Protein AF-A0A1E7Z2Z1-F1 (afdb_monomer)

pLDDT: mean 81.61, std 14.0, range [38.28, 96.25]

Secondary structure (DSSP, 8-state):
-PPPEEEEETTTSHHHHHHHHHHHHTT-EEEEE-S-HHHHHHHHTTS-GGGEE--S--PPPPSTT----EEEES-BSSGGGTT----GGGSBPHHHHHHHHHHHHHS-TT----EEEEPPPP-PPPP-

InterPro domains:
  IPR002347 Short-chain dehydrogenase/reductase SDR [PF00106] (4-48)
  IPR036291 NAD(P)-binding domain superfamily [SSF51735] (3-109)

Solvent-accessible surface area (backbone atoms only — not comparable to full-atom values): 8086 Å² total; per-residue (Å²): 129,86,80,51,72,45,82,34,70,45,32,69,46,44,66,30,28,55,44,47,53,52,43,46,75,75,66,34,31,38,31,59,38,60,91,53,62,67,59,41,51,61,52,52,70,78,48,64,67,96,40,52,46,75,69,97,72,78,77,79,70,76,80,75,90,73,79,65,65,46,77,46,67,49,68,47,64,41,84,80,48,77,88,69,87,70,55,77,93,66,36,38,54,53,63,59,53,46,52,51,50,50,54,64,68,69,48,55,97,89,59,76,57,62,65,50,76,43,75,63,83,88,70,84,77,76,80,130

Organism: NCBI:txid252393

Radius of gyration: 16.8 Å; Cα contacts (8 Å, |Δi|>4): 153; chains: 1; bounding box: 54×32×36 Å

Foldseek 3Di:
DPAAEDEAEPCQWDLNVLLVVLVLVVRHQYAYHYPDPVSRVVSCVVHDPVRYDDDPDDDDPDPPLDAAEAEAEDAEPIPPCPPVPDDPLQHHYSVVVNVVVVVQVPDDSVDHHHYDYHYGDDDPPDDD

Sequence (128 aa):
MLNKVALITGAFRAIGHHLARHLYLQGYHLILLARDAQALASFAATLDPARICTPWLLRAPDAQGIKVTTLCPDVVDTDMVQGSGLTLNEMLSSEDICRAVDFVMSLSPAAVVEQLTIGRQYRPRKPA

Nearest PDB structures (foldseek):
  6xew-assembly1_A  TM=7.651E-01  e=1.387E-03  Serratia marcescens
  6l1h-assembly2_B  TM=8.448E-01  e=5.180E-03  Thermosynechococcus vestitus BP-1
  6l1h-assembly1_A  TM=8.454E-01  e=5.872E-03  Thermosynechococcus vestitus BP-1
  6l1g-assembly2_B  TM=8.648E-01  e=9.699E-03  Synechocystis sp. PCC 6803 substr. Kazusa
  5jsf-assembly1_A  TM=6.833E-01  e=1.934E-02  Homo sapiens

Mean predicted aligned error: 7.48 Å

Structure (mmCIF, N/CA/C/O backbone):
data_AF-A0A1E7Z2Z1-F1
#
_entry.id   AF-A0A1E7Z2Z1-F1
#
loop_
_atom_site.group_PDB
_atom_site.id
_atom_site.type_symbol
_atom_site.label_atom_id
_atom_site.label_alt_id
_atom_site.label_comp_id
_atom_site.label_asym_id
_atom_site.label_entity_id
_atom_site.label_seq_id
_atom_site.pdbx_PDB_ins_code
_atom_site.Cartn_x
_atom_site.Cartn_y
_atom_site.Cartn_z
_atom_site.occupancy
_atom_site.B_iso_or_equiv
_atom_site.auth_seq_id
_atom_site.auth_comp_id
_atom_site.auth_asym_id
_atom_site.auth_atom_id
_atom_site.pdbx_PDB_model_num
ATOM 1 N N . MET A 1 1 ? -14.633 -11.260 15.306 1.00 41.69 1 MET A N 1
ATOM 2 C CA . MET A 1 1 ? -13.704 -10.176 14.919 1.00 41.69 1 MET A CA 1
ATOM 3 C C . MET A 1 1 ? -14.227 -9.582 13.624 1.00 41.69 1 MET A C 1
ATOM 5 O O . MET A 1 1 ? -14.669 -10.366 12.797 1.00 41.69 1 MET A O 1
ATOM 9 N N . LEU A 1 2 ? -14.262 -8.256 13.454 1.00 50.25 2 LEU A N 1
ATOM 10 C CA . LEU A 1 2 ? -14.625 -7.693 12.149 1.00 50.25 2 LEU A CA 1
ATOM 11 C C . LEU A 1 2 ? -13.549 -8.080 11.130 1.00 50.25 2 LEU A C 1
ATOM 13 O O . LEU A 1 2 ? -12.366 -7.830 11.364 1.00 50.25 2 LEU A O 1
ATOM 17 N N . ASN A 1 3 ? -13.958 -8.678 10.013 1.00 64.06 3 ASN A N 1
ATOM 18 C CA . ASN A 1 3 ? -13.061 -8.923 8.892 1.00 64.06 3 ASN A CA 1
ATOM 19 C C . ASN A 1 3 ? -12.591 -7.563 8.370 1.00 64.06 3 ASN A C 1
ATOM 21 O O . ASN A 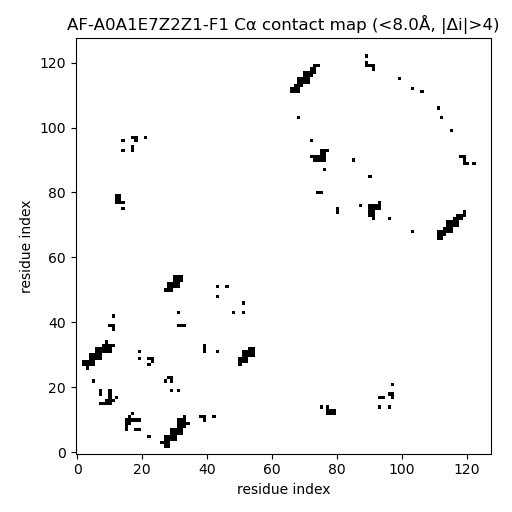1 3 ? -13.407 -6.732 7.973 1.00 64.06 3 ASN A O 1
ATOM 25 N N . LYS A 1 4 ? -11.280 -7.311 8.413 1.00 81.06 4 LYS A N 1
ATOM 26 C CA . LYS A 1 4 ? -10.711 -6.064 7.903 1.00 81.06 4 LYS A CA 1
ATOM 27 C C . LYS A 1 4 ? -10.806 -6.083 6.380 1.00 81.06 4 LYS A C 1
ATOM 29 O O . LYS A 1 4 ? -10.312 -7.017 5.750 1.00 81.06 4 LYS A O 1
ATOM 34 N N . VAL A 1 5 ? -11.454 -5.080 5.800 1.00 82.19 5 VAL A N 1
ATOM 35 C CA . VAL A 1 5 ? -11.658 -4.969 4.351 1.00 82.19 5 VAL A CA 1
ATOM 36 C C . VAL A 1 5 ? -10.843 -3.797 3.818 1.00 82.19 5 VAL A C 1
ATOM 38 O O . VAL A 1 5 ? -10.876 -2.720 4.408 1.00 82.19 5 VAL A O 1
ATOM 41 N N . ALA A 1 6 ? -10.132 -3.992 2.709 1.00 86.81 6 ALA A N 1
ATOM 42 C CA . ALA A 1 6 ? -9.408 -2.931 2.015 1.00 86.81 6 ALA A CA 1
ATOM 43 C C . ALA A 1 6 ? -9.939 -2.748 0.590 1.00 86.81 6 ALA A C 1
ATOM 45 O O . ALA A 1 6 ? -9.981 -3.701 -0.185 1.00 86.81 6 ALA A O 1
ATOM 46 N N . LEU A 1 7 ? -10.315 -1.517 0.242 1.00 86.25 7 LEU A N 1
ATOM 47 C CA . LEU A 1 7 ? -10.675 -1.122 -1.117 1.00 86.25 7 LEU A CA 1
ATOM 48 C C . LEU A 1 7 ? -9.456 -0.546 -1.830 1.00 86.25 7 LEU A C 1
ATOM 50 O O . LEU A 1 7 ? -8.867 0.420 -1.352 1.00 86.25 7 LEU A O 1
ATOM 54 N N . ILE A 1 8 ? -9.106 -1.107 -2.984 1.00 86.75 8 ILE A N 1
ATOM 55 C CA . ILE A 1 8 ? -7.926 -0.704 -3.748 1.00 86.75 8 ILE A CA 1
ATOM 56 C C . ILE A 1 8 ? -8.343 -0.393 -5.181 1.00 86.75 8 ILE A C 1
ATOM 58 O O . ILE A 1 8 ? -8.784 -1.267 -5.931 1.00 86.75 8 ILE A O 1
ATOM 62 N N . THR A 1 9 ? -8.180 0.869 -5.570 1.00 81.62 9 THR A N 1
ATOM 63 C CA . THR A 1 9 ? -8.345 1.329 -6.949 1.00 81.62 9 THR A CA 1
ATOM 64 C C . THR A 1 9 ? -7.014 1.192 -7.694 1.00 81.62 9 THR A C 1
ATOM 66 O O . THR A 1 9 ? -5.952 1.505 -7.167 1.00 81.62 9 THR A O 1
ATOM 69 N N . GLY A 1 10 ? -7.040 0.657 -8.917 1.00 81.19 10 GLY A N 1
ATOM 70 C CA . GLY A 1 10 ? -5.821 0.384 -9.689 1.00 81.19 10 GLY A CA 1
ATOM 71 C C . GLY A 1 10 ? -5.014 -0.824 -9.194 1.00 81.19 10 GLY A C 1
ATOM 72 O O . GLY A 1 10 ? -3.811 -0.883 -9.420 1.00 81.19 10 GLY A O 1
ATOM 73 N N . ALA A 1 11 ? -5.661 -1.805 -8.560 1.00 80.44 11 ALA A N 1
ATOM 74 C CA . ALA A 1 11 ? -5.011 -2.905 -7.836 1.00 80.44 11 ALA A CA 1
ATOM 75 C C . ALA A 1 11 ? -4.143 -3.881 -8.668 1.00 80.44 11 ALA A C 1
ATOM 77 O O . ALA A 1 11 ? -3.591 -4.825 -8.117 1.00 80.44 11 ALA A O 1
ATOM 78 N N . PHE A 1 12 ? -4.036 -3.706 -9.985 1.00 78.81 12 PHE A N 1
ATOM 79 C CA . PHE A 1 12 ? -3.347 -4.646 -10.878 1.00 78.81 12 PHE A CA 1
ATOM 80 C C . PHE A 1 12 ? -1.984 -4.156 -11.380 1.00 78.81 12 PHE A C 1
ATOM 82 O O . PHE A 1 12 ? -1.277 -4.926 -12.020 1.00 78.81 12 PHE A O 1
ATOM 89 N N . ARG A 1 13 ? -1.618 -2.895 -11.116 1.00 83.94 13 ARG A N 1
ATOM 90 C CA . ARG A 1 13 ? -0.337 -2.312 -11.543 1.00 83.94 13 ARG A CA 1
ATOM 91 C C . ARG A 1 13 ? 0.242 -1.374 -10.487 1.00 83.94 13 ARG A C 1
ATOM 93 O O . ARG A 1 13 ? -0.487 -0.925 -9.597 1.00 83.94 13 ARG A O 1
ATOM 100 N N . ALA A 1 14 ? 1.529 -1.065 -10.616 1.00 88.75 14 ALA A N 1
ATOM 101 C CA . ALA A 1 14 ? 2.269 -0.140 -9.768 1.00 88.75 14 ALA A CA 1
ATOM 102 C C . ALA A 1 14 ? 1.993 -0.302 -8.262 1.00 88.75 14 ALA A C 1
ATOM 104 O O . ALA A 1 14 ? 1.845 -1.415 -7.758 1.00 88.75 14 ALA A O 1
ATOM 105 N N . ILE A 1 15 ? 1.912 0.813 -7.534 1.00 90.75 15 ILE A N 1
ATOM 106 C CA . ILE A 1 15 ? 1.719 0.850 -6.079 1.00 90.75 15 ILE A CA 1
ATOM 107 C C . ILE A 1 15 ? 0.488 0.033 -5.654 1.00 90.75 15 ILE A C 1
ATOM 109 O O . ILE A 1 15 ? 0.546 -0.702 -4.670 1.00 90.75 15 ILE A O 1
ATOM 113 N N . GLY A 1 16 ? -0.608 0.110 -6.418 1.00 87.44 16 GLY A N 1
ATOM 114 C CA . GLY A 1 16 ? -1.855 -0.594 -6.110 1.00 87.44 16 GLY A CA 1
ATOM 115 C C . GLY A 1 16 ? -1.696 -2.115 -6.082 1.00 87.44 16 GLY A C 1
ATOM 116 O O . GLY A 1 16 ? -2.253 -2.767 -5.201 1.00 87.44 16 GLY A O 1
ATOM 117 N N . HIS A 1 17 ? -0.899 -2.680 -6.994 1.00 89.62 17 HIS A N 1
ATOM 118 C CA . HIS A 1 17 ? -0.600 -4.115 -7.014 1.00 89.62 17 HIS A CA 1
ATOM 119 C C . HIS A 1 17 ? 0.169 -4.568 -5.772 1.00 89.62 17 HIS A C 1
ATOM 121 O O . HIS A 1 17 ? -0.186 -5.567 -5.140 1.00 89.62 17 HIS A O 1
ATOM 127 N N . HIS A 1 18 ? 1.200 -3.810 -5.396 1.00 91.75 18 HIS A N 1
ATOM 128 C CA . HIS A 1 18 ? 2.010 -4.118 -4.221 1.00 91.75 18 HIS A CA 1
ATOM 129 C C . HIS A 1 18 ? 1.196 -3.995 -2.929 1.00 91.75 18 HIS A C 1
ATOM 131 O O . HIS A 1 18 ? 1.225 -4.912 -2.109 1.00 91.75 18 HIS A O 1
ATOM 137 N N . LEU A 1 19 ? 0.386 -2.939 -2.792 1.00 91.69 19 LEU A N 1
ATOM 138 C CA . LEU A 1 19 ? -0.514 -2.769 -1.649 1.00 91.69 19 LEU A CA 1
ATOM 139 C C . LEU A 1 19 ? -1.557 -3.884 -1.551 1.00 91.69 19 LEU A C 1
ATOM 141 O O . LEU A 1 19 ? -1.822 -4.375 -0.455 1.00 91.69 19 LEU A O 1
ATOM 145 N N . ALA A 1 20 ? -2.126 -4.319 -2.678 1.00 90.62 20 ALA A N 1
ATOM 146 C CA . ALA A 1 20 ? -3.074 -5.426 -2.686 1.00 90.62 20 ALA A CA 1
ATOM 147 C C . ALA A 1 20 ? -2.433 -6.707 -2.151 1.00 90.62 20 ALA A C 1
ATOM 149 O O . ALA A 1 20 ? -2.968 -7.327 -1.234 1.00 90.62 20 ALA A O 1
ATOM 150 N N . ARG A 1 21 ? -1.245 -7.076 -2.639 1.00 91.88 21 ARG A N 1
ATOM 151 C CA . ARG A 1 21 ? -0.542 -8.257 -2.118 1.00 91.88 21 ARG A CA 1
ATOM 152 C C . ARG A 1 21 ? -0.185 -8.107 -0.642 1.00 91.88 21 ARG A C 1
ATOM 154 O O . ARG A 1 21 ? -0.413 -9.042 0.119 1.00 91.88 21 ARG A O 1
ATOM 161 N N . HIS A 1 22 ? 0.315 -6.944 -0.235 1.00 94.31 22 HIS A N 1
ATOM 162 C CA . HIS A 1 22 ? 0.688 -6.663 1.152 1.00 94.31 22 HIS A CA 1
ATOM 163 C C . HIS A 1 22 ? -0.489 -6.845 2.117 1.00 94.31 22 HIS A C 1
ATOM 165 O O . HIS A 1 22 ? -0.421 -7.643 3.052 1.00 94.31 22 HIS A O 1
ATOM 171 N N . LEU A 1 23 ? -1.618 -6.190 1.838 1.00 91.62 23 LEU A N 1
ATOM 172 C CA . LEU A 1 23 ? -2.812 -6.261 2.684 1.00 91.62 23 LEU A CA 1
ATOM 173 C C . LEU A 1 23 ? -3.448 -7.659 2.663 1.00 91.62 23 LEU A C 1
ATOM 175 O O . LEU A 1 23 ? -3.921 -8.143 3.693 1.00 91.62 23 LEU A O 1
ATOM 179 N N . TYR A 1 24 ? -3.408 -8.359 1.524 1.00 91.19 24 TYR A N 1
ATOM 180 C CA . TYR A 1 24 ? -3.824 -9.760 1.463 1.00 91.19 24 TYR A CA 1
ATOM 181 C C . TYR A 1 24 ? -2.981 -10.646 2.391 1.00 91.19 24 TYR A C 1
ATOM 183 O O . TYR A 1 24 ? -3.534 -11.449 3.146 1.00 91.19 24 TYR A O 1
ATOM 191 N N . LEU A 1 25 ? -1.654 -10.494 2.385 1.00 92.06 25 LEU A N 1
ATOM 192 C CA . LEU A 1 25 ? -0.763 -11.266 3.257 1.00 92.06 25 LEU A CA 1
ATOM 193 C C . LEU A 1 25 ? -0.985 -10.952 4.744 1.00 92.06 25 LEU A C 1
ATOM 195 O O . LEU A 1 25 ? -0.851 -11.841 5.579 1.00 92.06 25 LEU A O 1
ATOM 199 N N . GLN A 1 26 ? -1.423 -9.737 5.074 1.00 90.75 26 GLN A N 1
ATOM 200 C CA . GLN A 1 26 ? -1.805 -9.343 6.435 1.00 90.75 26 GLN A CA 1
ATOM 201 C C . GLN A 1 26 ? -3.206 -9.815 6.878 1.00 90.75 26 GLN A C 1
ATOM 203 O O . GLN A 1 26 ? -3.647 -9.493 7.982 1.00 90.75 26 GLN A O 1
ATOM 208 N N . GLY A 1 27 ? -3.932 -10.567 6.044 1.00 89.19 27 GLY A N 1
ATOM 209 C CA . GLY A 1 27 ? -5.234 -11.137 6.415 1.00 89.19 27 GLY A CA 1
ATOM 210 C C . GLY A 1 27 ? -6.455 -10.288 6.041 1.00 89.19 27 GLY A C 1
ATOM 211 O O . GLY A 1 27 ? -7.569 -10.639 6.426 1.00 89.19 27 GLY A O 1
ATOM 212 N N . TYR A 1 28 ? -6.295 -9.203 5.275 1.00 89.62 28 TYR A N 1
ATOM 213 C CA . TYR A 1 28 ? -7.436 -8.400 4.823 1.00 89.62 28 TYR A CA 1
ATOM 214 C C . TYR A 1 28 ? -8.257 -9.140 3.761 1.00 89.62 28 TYR A C 1
ATOM 216 O O . TYR A 1 28 ? -7.723 -9.894 2.943 1.00 89.62 28 TYR A O 1
ATOM 224 N N . HIS A 1 29 ? -9.563 -8.894 3.748 1.00 86.12 29 HIS A N 1
ATOM 225 C CA . HIS A 1 29 ? -10.394 -9.131 2.573 1.00 86.12 29 HIS A CA 1
ATOM 226 C C . HIS A 1 29 ? -10.207 -7.957 1.622 1.00 86.12 29 HIS A C 1
ATOM 228 O O . HIS A 1 29 ? -10.209 -6.802 2.053 1.00 86.12 29 HIS A O 1
ATOM 234 N N . LEU A 1 30 ? -10.034 -8.232 0.338 1.00 86.38 30 LEU A N 1
ATOM 235 C CA . LEU A 1 30 ? -9.767 -7.185 -0.631 1.00 86.38 30 LEU A CA 1
ATOM 236 C C . LEU A 1 30 ? -10.964 -6.921 -1.509 1.00 86.38 30 LEU A C 1
ATOM 238 O O . LEU A 1 30 ? -11.660 -7.828 -1.965 1.00 86.38 30 LEU A O 1
ATOM 242 N N . ILE A 1 31 ? -11.124 -5.643 -1.793 1.00 86.69 31 ILE A N 1
ATOM 243 C CA . ILE A 1 31 ? -12.001 -5.139 -2.811 1.00 86.69 31 ILE A CA 1
ATOM 244 C C . ILE A 1 31 ? -11.146 -4.518 -3.904 1.00 86.69 31 ILE A C 1
ATOM 246 O O . ILE A 1 31 ? -10.510 -3.488 -3.692 1.00 86.69 31 ILE A O 1
ATOM 250 N N . LEU A 1 32 ? -11.115 -5.160 -5.070 1.00 84.00 32 LEU A N 1
ATOM 251 C CA . LEU A 1 32 ? -10.231 -4.772 -6.165 1.00 84.00 32 LEU A CA 1
ATOM 252 C C . LEU A 1 32 ? -11.024 -4.050 -7.256 1.00 84.00 32 LEU A C 1
ATOM 254 O O . LEU A 1 32 ? -11.984 -4.598 -7.797 1.00 84.00 32 LEU A O 1
ATOM 258 N N . LEU A 1 33 ? -10.602 -2.833 -7.599 1.00 81.56 33 LEU A N 1
ATOM 259 C CA . LEU A 1 33 ? -11.193 -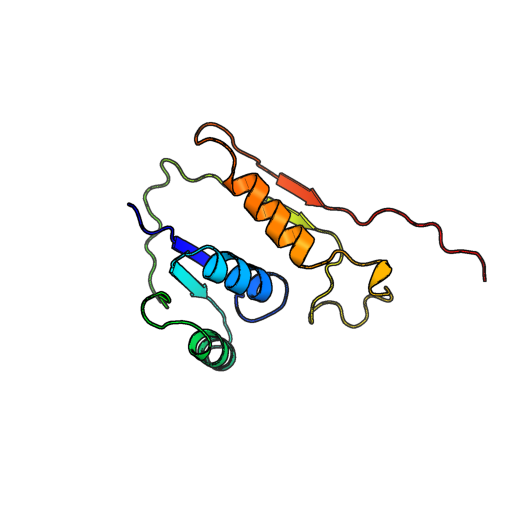2.027 -8.666 1.00 81.56 33 LEU A CA 1
ATOM 260 C C . LEU A 1 33 ? -10.140 -1.676 -9.718 1.00 81.56 33 LEU A C 1
ATOM 262 O O . LEU A 1 33 ? -9.056 -1.188 -9.397 1.00 81.56 33 LEU A O 1
ATOM 266 N N . ALA A 1 34 ? -10.474 -1.860 -10.992 1.00 78.19 34 ALA A N 1
ATOM 267 C CA . ALA A 1 34 ? -9.642 -1.453 -12.118 1.00 78.19 34 ALA A CA 1
ATOM 268 C C . ALA A 1 34 ? -10.491 -1.230 -13.372 1.00 78.19 34 ALA A C 1
ATOM 270 O O . ALA A 1 34 ? -11.567 -1.802 -13.509 1.00 78.19 34 ALA A O 1
ATOM 271 N N . ARG A 1 35 ? -9.981 -0.418 -14.306 1.00 80.06 35 ARG A N 1
ATOM 272 C CA . ARG A 1 35 ? -10.612 -0.223 -15.623 1.00 80.06 35 ARG A CA 1
ATOM 273 C C . ARG A 1 35 ? -10.389 -1.407 -16.570 1.00 80.06 35 ARG A C 1
ATOM 275 O O . ARG A 1 35 ? -11.212 -1.645 -17.442 1.00 80.06 35 ARG A O 1
ATOM 282 N N . ASP A 1 36 ? -9.273 -2.116 -16.410 1.00 82.81 36 ASP A N 1
ATOM 283 C CA . ASP A 1 36 ? -8.910 -3.274 -17.228 1.00 82.81 36 ASP A CA 1
ATOM 284 C C . ASP A 1 36 ? -9.410 -4.558 -16.558 1.00 82.81 36 ASP A C 1
ATOM 286 O O . ASP A 1 36 ? -8.807 -5.056 -15.605 1.00 82.81 36 ASP A O 1
ATOM 290 N N . ALA A 1 37 ? -10.547 -5.063 -17.037 1.00 76.62 37 ALA A N 1
ATOM 291 C CA . ALA A 1 37 ? -11.206 -6.230 -16.461 1.00 76.62 37 ALA A CA 1
ATOM 292 C C . ALA A 1 37 ? -10.376 -7.519 -16.602 1.00 76.62 37 ALA A C 1
ATOM 294 O O . ALA A 1 37 ? -10.388 -8.351 -15.696 1.00 76.62 37 ALA A O 1
ATOM 295 N N . GLN A 1 38 ? -9.628 -7.677 -17.699 1.00 80.75 38 GLN A N 1
ATOM 296 C CA . GLN A 1 38 ? -8.863 -8.897 -17.969 1.00 80.75 38 GLN A CA 1
ATOM 297 C C . GLN A 1 38 ? -7.618 -8.985 -17.084 1.00 80.75 38 GLN A C 1
ATOM 299 O O . GLN A 1 38 ? -7.326 -10.039 -16.506 1.00 80.75 38 GLN A O 1
ATOM 304 N N . ALA A 1 39 ? -6.898 -7.869 -16.941 1.00 81.06 39 ALA A N 1
ATOM 305 C CA . ALA A 1 39 ? -5.753 -7.796 -16.042 1.00 81.06 39 ALA A CA 1
ATOM 306 C C . ALA A 1 39 ? -6.184 -7.967 -14.575 1.00 81.06 39 ALA A C 1
ATOM 308 O O . ALA A 1 39 ? -5.524 -8.669 -13.808 1.00 81.06 39 ALA A O 1
ATOM 309 N N . LEU A 1 40 ? -7.332 -7.389 -14.199 1.00 81.19 40 LEU A N 1
ATOM 310 C CA . LEU A 1 40 ? -7.908 -7.547 -12.865 1.00 81.19 40 LEU A CA 1
ATOM 311 C C . LEU A 1 40 ? -8.291 -9.001 -12.566 1.00 81.19 40 LEU A C 1
ATOM 313 O O . LEU A 1 40 ? -7.960 -9.498 -11.494 1.00 81.19 40 LEU A O 1
ATOM 317 N N . ALA A 1 41 ? -8.947 -9.687 -13.507 1.00 81.56 41 ALA A N 1
ATOM 318 C CA . ALA A 1 41 ? -9.328 -11.090 -13.357 1.00 81.56 41 ALA A CA 1
ATOM 319 C C . ALA A 1 41 ? -8.101 -12.003 -13.222 1.00 81.56 41 ALA A C 1
ATOM 321 O O . ALA A 1 41 ? -8.060 -12.853 -12.334 1.00 81.56 41 ALA A O 1
ATOM 322 N N . SER A 1 42 ? -7.072 -11.776 -14.047 1.00 86.25 42 SER A N 1
ATOM 323 C CA . SER A 1 42 ? -5.799 -12.505 -13.963 1.00 86.25 42 SER A CA 1
ATOM 324 C C . SER A 1 42 ? -5.132 -12.330 -12.599 1.00 86.25 42 SER A C 1
ATOM 326 O O . SER A 1 42 ? -4.656 -13.301 -12.020 1.00 86.25 42 SER A O 1
ATOM 328 N N . PHE A 1 43 ? -5.126 -11.108 -12.055 1.00 86.44 43 PHE A N 1
ATOM 329 C CA . PHE A 1 43 ? -4.585 -10.855 -10.722 1.00 86.44 43 PHE A CA 1
ATOM 330 C C . PHE A 1 43 ? -5.439 -11.498 -9.620 1.00 86.44 43 PHE A C 1
ATOM 332 O O . PHE A 1 43 ? -4.900 -12.182 -8.751 1.00 86.44 43 PHE A O 1
ATOM 339 N N . ALA A 1 44 ? -6.763 -11.337 -9.667 1.00 84.81 44 ALA A N 1
ATOM 340 C CA . ALA A 1 44 ? -7.680 -11.916 -8.688 1.00 84.81 44 ALA A CA 1
ATOM 341 C C . ALA A 1 44 ? -7.587 -13.450 -8.622 1.00 84.81 44 ALA A C 1
ATOM 343 O O . ALA A 1 44 ? -7.660 -14.009 -7.533 1.00 84.81 44 ALA A O 1
ATOM 344 N N . ALA A 1 45 ? -7.342 -14.123 -9.752 1.00 86.75 45 ALA A N 1
ATOM 345 C CA . ALA A 1 45 ? -7.135 -15.572 -9.812 1.00 86.75 45 ALA A CA 1
ATOM 346 C C . ALA A 1 45 ? -5.896 -16.059 -9.034 1.00 86.75 45 ALA A C 1
ATOM 348 O O . ALA A 1 45 ? -5.777 -17.248 -8.754 1.00 86.75 45 ALA A O 1
ATOM 349 N N . THR A 1 46 ? -4.976 -15.157 -8.670 1.00 88.06 46 THR A N 1
ATOM 350 C CA . THR A 1 46 ? -3.804 -15.483 -7.834 1.00 88.06 46 THR A CA 1
ATOM 351 C C . THR A 1 46 ? -4.090 -15.439 -6.329 1.00 88.06 46 THR A C 1
ATOM 353 O O . THR A 1 46 ? -3.203 -15.734 -5.527 1.00 88.06 46 THR A O 1
ATOM 356 N N . LEU A 1 47 ? -5.308 -15.060 -5.933 1.00 87.25 47 LEU A N 1
ATOM 357 C CA . LEU A 1 47 ? -5.730 -14.847 -4.550 1.00 87.25 47 LEU A CA 1
ATOM 358 C C . LEU A 1 47 ? -6.867 -15.815 -4.186 1.00 87.25 47 LEU A C 1
ATOM 360 O O . LEU A 1 47 ? -7.571 -16.309 -5.062 1.00 87.25 47 LEU A O 1
ATOM 364 N N . ASP A 1 48 ? -7.067 -16.074 -2.890 1.00 86.12 48 ASP A N 1
ATOM 365 C CA . ASP A 1 48 ? -8.191 -16.887 -2.410 1.00 86.12 48 ASP A CA 1
ATOM 366 C C . ASP A 1 48 ? -9.528 -16.192 -2.733 1.00 86.12 48 ASP A C 1
ATOM 368 O O . ASP A 1 48 ? -9.789 -15.111 -2.188 1.00 86.12 48 ASP A O 1
ATOM 372 N N . PRO A 1 49 ? -10.405 -16.799 -3.559 1.00 81.31 49 PRO A N 1
ATOM 373 C CA . PRO A 1 49 ? -11.695 -16.218 -3.918 1.00 81.31 49 PRO A CA 1
ATOM 374 C C . PRO A 1 49 ? -12.580 -15.890 -2.710 1.00 81.31 49 PRO A C 1
ATOM 376 O O . PRO A 1 49 ? -13.337 -14.926 -2.762 1.00 81.31 49 PRO A O 1
ATOM 379 N N . ALA A 1 50 ? -12.460 -16.623 -1.594 1.00 83.19 50 ALA A N 1
ATOM 380 C CA . ALA A 1 50 ? -13.223 -16.349 -0.372 1.00 83.19 50 ALA A CA 1
ATOM 381 C C . ALA A 1 50 ? -12.860 -14.999 0.276 1.00 83.19 50 ALA A C 1
ATOM 383 O O . ALA A 1 50 ? -13.574 -14.489 1.146 1.00 83.19 50 ALA A O 1
ATOM 384 N N . ARG A 1 51 ? -11.734 -14.411 -0.134 1.00 82.25 51 ARG A N 1
ATOM 385 C CA . ARG A 1 51 ? -11.185 -13.173 0.416 1.00 82.25 51 ARG A CA 1
ATOM 386 C C . ARG A 1 51 ? -11.194 -12.017 -0.574 1.00 82.25 51 ARG A C 1
ATOM 388 O O . ARG A 1 51 ? -10.763 -10.925 -0.205 1.00 82.25 51 ARG A O 1
ATOM 395 N N . ILE A 1 52 ? -11.711 -12.229 -1.782 1.00 77.19 52 ILE A N 1
ATOM 396 C CA . ILE A 1 52 ? -11.804 -11.211 -2.825 1.00 77.19 52 ILE A CA 1
ATOM 397 C C . ILE A 1 52 ? -13.267 -10.913 -3.121 1.00 77.19 52 ILE A C 1
ATOM 399 O O . ILE A 1 52 ? -14.021 -11.768 -3.572 1.00 77.19 52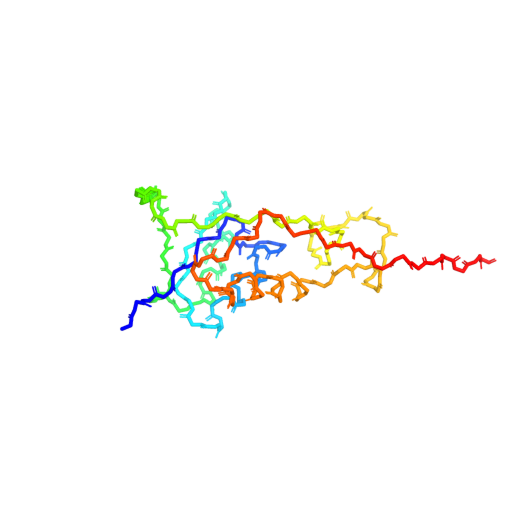 ILE A O 1
ATOM 403 N N . CYS A 1 53 ? -13.651 -9.659 -2.919 1.00 69.75 53 CYS A N 1
ATOM 404 C CA . CYS A 1 53 ? -14.925 -9.129 -3.373 1.00 69.75 53 CYS A CA 1
ATOM 405 C C . CYS A 1 53 ? -14.669 -8.208 -4.566 1.00 69.75 53 CYS A C 1
ATOM 407 O O . CYS A 1 53 ? -13.951 -7.221 -4.454 1.00 69.75 53 CYS A O 1
ATOM 409 N N . THR A 1 54 ? -15.278 -8.485 -5.712 1.00 58.22 54 THR A N 1
ATOM 410 C CA . THR A 1 54 ? -15.321 -7.561 -6.855 1.00 58.22 54 THR A CA 1
ATOM 411 C C . THR A 1 54 ? -16.682 -6.862 -6.862 1.00 58.22 54 THR A C 1
ATOM 413 O O . THR A 1 54 ? -17.671 -7.499 -7.230 1.00 58.22 54 THR A O 1
ATOM 416 N N . PRO A 1 55 ? -16.812 -5.593 -6.442 1.00 53.56 55 PRO A N 1
ATOM 417 C CA . PRO A 1 55 ? -18.103 -4.958 -6.301 1.00 53.56 55 PRO A CA 1
ATOM 418 C C . PRO A 1 55 ? -18.252 -3.883 -7.365 1.00 53.56 55 PRO A C 1
ATOM 420 O O . PRO A 1 55 ? -17.573 -2.859 -7.361 1.00 53.56 55 PRO A O 1
ATOM 423 N N . TRP A 1 56 ? -19.234 -4.085 -8.229 1.00 38.28 56 TRP A N 1
ATOM 424 C CA . TRP A 1 56 ? -19.754 -3.030 -9.091 1.00 38.28 56 TRP A CA 1
ATOM 425 C C . TRP A 1 56 ? -20.656 -2.046 -8.328 1.00 38.28 56 TRP A C 1
ATOM 427 O O . TRP A 1 56 ? -21.158 -1.097 -8.918 1.00 38.28 56 TRP A O 1
ATOM 437 N N . LEU A 1 57 ? -20.860 -2.238 -7.016 1.00 39.34 57 LEU A N 1
ATOM 438 C CA . LEU A 1 57 ? -21.688 -1.355 -6.201 1.00 39.34 57 LEU A CA 1
ATOM 439 C C . LEU A 1 57 ? -21.287 -1.416 -4.715 1.00 39.34 57 LEU A C 1
ATOM 441 O O . LEU A 1 57 ? -21.861 -2.167 -3.930 1.00 39.34 57 LEU A O 1
ATOM 445 N N . LEU A 1 58 ? -20.296 -0.622 -4.306 1.00 44.50 58 LEU A N 1
ATOM 446 C CA . LEU A 1 58 ? -20.156 -0.254 -2.896 1.00 44.50 58 LEU A CA 1
ATOM 447 C C . LEU A 1 58 ? -20.902 1.056 -2.681 1.00 44.50 58 LEU A C 1
ATOM 449 O O . LEU A 1 58 ? -20.491 2.108 -3.166 1.00 44.50 58 LEU A O 1
ATOM 453 N N . ARG A 1 59 ? -22.008 0.990 -1.945 1.00 39.41 59 ARG A N 1
ATOM 454 C CA . ARG A 1 59 ? -22.632 2.181 -1.380 1.00 39.41 59 ARG A CA 1
ATOM 455 C C . ARG A 1 59 ? -21.685 2.684 -0.290 1.00 39.41 59 ARG A C 1
ATOM 457 O O . ARG A 1 59 ? -21.348 1.915 0.610 1.00 39.41 59 ARG A O 1
ATOM 464 N N . ALA A 1 60 ? -21.203 3.920 -0.418 1.00 42.41 60 ALA A N 1
ATOM 465 C CA . ALA A 1 60 ? -20.362 4.533 0.604 1.00 42.41 60 ALA A CA 1
ATOM 466 C C . ALA A 1 60 ? -21.095 4.441 1.958 1.00 42.41 60 ALA A C 1
ATOM 468 O O . ALA A 1 60 ? -22.263 4.839 2.017 1.00 42.41 60 ALA A O 1
ATOM 469 N N . PRO A 1 61 ? -20.473 3.875 3.009 1.00 47.44 61 PRO A N 1
ATOM 470 C CA . PRO A 1 61 ? -21.037 3.934 4.349 1.00 47.44 61 PRO A CA 1
ATOM 471 C C . PRO A 1 61 ? -21.227 5.396 4.750 1.00 47.44 61 PRO A C 1
ATOM 473 O O . PRO A 1 61 ? -20.447 6.258 4.331 1.00 47.44 61 PRO A O 1
ATOM 476 N N . ASP A 1 62 ? -22.239 5.671 5.569 1.00 46.84 62 ASP A N 1
ATOM 477 C CA . ASP A 1 62 ? -22.409 6.981 6.192 1.00 46.84 62 ASP A CA 1
ATOM 478 C C . ASP A 1 62 ? -21.074 7.410 6.832 1.00 46.84 62 ASP A C 1
ATOM 480 O O . ASP A 1 62 ? -20.426 6.620 7.517 1.00 46.84 62 ASP A O 1
ATOM 484 N N . ALA A 1 63 ? -20.627 8.640 6.556 1.00 52.19 63 ALA A N 1
ATOM 485 C CA . ALA A 1 63 ? -19.242 9.108 6.726 1.00 52.19 63 ALA A CA 1
ATOM 486 C C . ALA A 1 63 ? -18.727 9.216 8.184 1.00 52.19 63 ALA A C 1
ATOM 488 O O . ALA A 1 63 ? -17.741 9.901 8.455 1.00 52.19 63 ALA A O 1
ATOM 489 N N . GLN A 1 64 ? -19.374 8.564 9.148 1.00 57.75 64 GLN A N 1
ATOM 490 C CA . GLN A 1 64 ? -18.973 8.587 10.550 1.00 57.75 64 GLN A CA 1
ATOM 491 C C . GLN A 1 64 ? -17.825 7.593 10.792 1.00 57.75 64 GLN A C 1
ATOM 493 O O . GLN A 1 64 ? -17.971 6.391 10.589 1.00 57.75 64 GLN A O 1
ATOM 498 N N . GLY A 1 65 ? -16.669 8.098 11.237 1.00 65.56 65 GLY A N 1
ATOM 499 C CA . GLY A 1 65 ? -15.511 7.272 11.613 1.00 65.56 65 GLY A CA 1
ATOM 500 C C . GLY A 1 65 ? -14.545 6.912 10.477 1.00 65.56 65 GLY A C 1
ATOM 501 O O . GLY A 1 65 ? -13.653 6.090 10.683 1.00 65.56 65 GLY A O 1
ATOM 502 N N . ILE A 1 66 ? -14.680 7.523 9.294 1.00 73.94 66 ILE A N 1
ATOM 503 C CA . ILE A 1 66 ? -13.723 7.364 8.190 1.00 73.94 66 ILE A CA 1
ATOM 504 C C . ILE A 1 66 ? -12.536 8.311 8.402 1.00 73.94 66 ILE A C 1
ATOM 506 O O . ILE A 1 66 ? -12.714 9.520 8.531 1.00 73.94 66 ILE A O 1
ATOM 510 N N . LYS A 1 67 ? -11.316 7.764 8.392 1.00 77.75 67 LYS A N 1
ATOM 511 C CA . LYS A 1 67 ? -10.073 8.544 8.350 1.00 77.75 67 LYS A CA 1
ATOM 512 C C . LYS A 1 67 ? -9.561 8.598 6.916 1.00 77.75 67 LYS A C 1
ATOM 514 O O . LYS A 1 67 ? -9.519 7.568 6.247 1.00 77.75 67 LYS A O 1
ATOM 519 N N . VAL A 1 68 ? -9.165 9.783 6.461 1.00 80.31 68 VAL A N 1
ATOM 520 C CA . VAL A 1 68 ? -8.628 9.996 5.112 1.00 80.31 68 VAL A CA 1
ATOM 521 C C . VAL A 1 68 ? -7.182 10.455 5.225 1.00 80.31 68 VAL A C 1
ATOM 523 O O . VAL A 1 68 ? -6.890 11.393 5.960 1.00 80.31 68 VAL A O 1
ATOM 526 N N . THR A 1 69 ? -6.296 9.793 4.482 1.00 83.50 69 THR A N 1
ATOM 527 C CA . THR A 1 69 ? -4.876 10.138 4.395 1.00 83.50 69 THR A CA 1
ATOM 528 C C . THR A 1 69 ? -4.457 10.192 2.938 1.00 83.50 69 THR A C 1
ATOM 530 O O . THR A 1 69 ? -4.632 9.221 2.202 1.00 83.50 69 THR A O 1
ATOM 533 N N . THR A 1 70 ? -3.867 11.309 2.532 1.00 86.12 70 THR A N 1
ATOM 534 C CA . THR A 1 70 ? -3.257 11.457 1.210 1.00 86.12 70 THR A CA 1
ATOM 535 C C . THR A 1 70 ? -1.800 11.012 1.277 1.00 86.12 70 THR A C 1
ATOM 537 O O . THR A 1 70 ? -1.009 11.582 2.027 1.00 86.12 70 THR A O 1
ATOM 540 N N . LEU A 1 71 ? -1.422 9.998 0.500 1.00 89.81 71 LEU A N 1
ATOM 541 C CA . LEU A 1 71 ? -0.021 9.602 0.345 1.00 89.81 71 LEU A CA 1
ATOM 542 C C . LEU A 1 71 ? 0.582 10.318 -0.864 1.00 89.81 71 LEU A C 1
ATOM 544 O O . LEU A 1 71 ? 0.087 10.166 -1.980 1.00 89.81 71 LEU A O 1
ATOM 548 N N . CYS A 1 72 ? 1.670 11.054 -0.640 1.00 90.06 72 CYS A N 1
ATOM 549 C CA . CYS A 1 72 ? 2.383 11.819 -1.664 1.00 90.06 72 CYS A CA 1
ATOM 550 C C . CYS A 1 72 ? 3.828 11.309 -1.806 1.00 90.06 72 CYS A C 1
ATOM 552 O O . CYS A 1 72 ? 4.756 11.970 -1.326 1.00 90.06 72 CYS A O 1
ATOM 554 N N . PRO A 1 73 ? 4.047 10.118 -2.393 1.00 93.38 73 PRO A N 1
ATOM 555 C CA . PRO A 1 73 ? 5.391 9.635 -2.658 1.00 93.38 73 PRO A CA 1
ATOM 556 C C . PRO A 1 73 ? 6.013 10.321 -3.880 1.00 93.38 73 PRO A C 1
ATOM 558 O O . PRO A 1 73 ? 5.327 10.677 -4.837 1.00 93.38 73 PRO A O 1
ATOM 561 N N . ASP A 1 74 ? 7.333 10.464 -3.844 1.00 93.06 74 ASP A N 1
ATOM 562 C CA . ASP A 1 74 ? 8.176 10.731 -5.012 1.00 93.06 74 ASP A CA 1
ATOM 563 C C . ASP A 1 74 ? 8.292 9.451 -5.883 1.00 93.06 74 ASP A C 1
ATOM 565 O O . ASP A 1 74 ? 7.535 8.498 -5.692 1.00 93.06 74 ASP A O 1
ATOM 569 N N . VAL A 1 75 ? 9.200 9.397 -6.863 1.00 91.88 75 VAL A N 1
ATOM 570 C CA . VAL A 1 75 ? 9.287 8.277 -7.822 1.00 91.88 75 VAL A CA 1
ATOM 571 C C . VAL A 1 75 ? 9.481 6.926 -7.119 1.00 91.88 75 VAL A C 1
ATOM 573 O O . VAL A 1 75 ? 10.519 6.681 -6.499 1.00 91.88 75 VAL A O 1
ATOM 576 N N . VAL A 1 76 ? 8.485 6.045 -7.263 1.00 92.81 76 VAL A N 1
ATOM 577 C CA . VAL A 1 76 ? 8.471 4.677 -6.723 1.00 92.81 76 VAL A CA 1
ATOM 578 C C . VAL A 1 76 ? 8.807 3.679 -7.823 1.00 92.81 76 VAL A C 1
ATOM 580 O O . VAL A 1 76 ? 8.200 3.716 -8.895 1.00 92.81 76 VAL A O 1
ATOM 583 N N . ASP A 1 77 ? 9.726 2.764 -7.533 1.00 92.12 77 ASP A N 1
ATOM 584 C CA . ASP A 1 77 ? 10.116 1.665 -8.410 1.00 92.12 77 ASP A CA 1
ATOM 585 C C . ASP A 1 77 ? 8.914 0.758 -8.718 1.00 92.12 77 ASP A C 1
ATOM 587 O O . ASP A 1 77 ? 8.487 -0.065 -7.908 1.00 92.12 77 ASP A O 1
ATOM 591 N N . THR A 1 78 ? 8.305 0.999 -9.878 1.00 90.44 78 THR A N 1
ATOM 592 C CA . THR A 1 78 ? 7.106 0.329 -10.386 1.00 90.44 78 THR A CA 1
ATOM 593 C C . THR A 1 78 ? 7.140 0.301 -11.913 1.00 90.44 78 THR A C 1
ATOM 595 O O . THR A 1 78 ? 7.877 1.041 -12.559 1.00 90.44 78 THR A O 1
ATOM 598 N N . ASP A 1 79 ? 6.275 -0.491 -12.536 1.00 85.06 79 ASP A N 1
ATOM 599 C CA . ASP A 1 79 ? 6.129 -0.547 -13.994 1.00 85.06 79 ASP A CA 1
ATOM 600 C C . ASP A 1 79 ? 5.713 0.793 -14.644 1.00 85.06 79 ASP A C 1
ATOM 602 O O . ASP A 1 79 ? 5.883 0.976 -15.849 1.00 85.06 79 ASP A O 1
ATOM 606 N N . MET A 1 80 ? 5.222 1.763 -13.862 1.00 84.38 80 MET A N 1
ATOM 607 C CA . MET A 1 80 ? 4.787 3.079 -14.349 1.00 84.38 80 MET A CA 1
ATOM 608 C C . MET A 1 80 ? 5.915 4.099 -14.570 1.00 84.38 80 MET A C 1
ATOM 610 O O . MET A 1 80 ? 5.652 5.141 -15.167 1.00 84.38 80 MET A O 1
ATOM 614 N N . VAL A 1 81 ? 7.147 3.846 -14.110 1.00 84.25 81 VAL A N 1
ATOM 615 C CA . VAL A 1 81 ? 8.227 4.863 -14.108 1.00 84.25 81 VAL A CA 1
ATOM 616 C C . VAL A 1 81 ? 9.239 4.710 -15.248 1.00 84.25 81 VAL A C 1
ATOM 618 O O . VAL A 1 81 ? 10.335 5.286 -15.200 1.00 84.25 81 VAL A O 1
ATOM 621 N N . GLN A 1 82 ? 8.876 3.961 -16.297 1.00 76.00 82 GLN A N 1
ATOM 622 C CA . GLN A 1 82 ? 9.685 3.863 -17.513 1.00 76.00 82 GLN A CA 1
ATOM 623 C C . GLN A 1 82 ? 9.955 5.257 -18.099 1.00 76.00 82 GLN A C 1
ATOM 625 O O . GLN A 1 82 ? 9.041 6.055 -18.288 1.00 76.00 82 GLN A O 1
ATOM 630 N N . GLY A 1 83 ? 11.228 5.557 -18.372 1.00 76.50 83 GLY A N 1
ATOM 631 C CA . GLY A 1 83 ? 11.652 6.859 -18.903 1.00 76.50 83 GLY A CA 1
ATOM 632 C C . GLY A 1 83 ? 11.923 7.946 -17.855 1.00 76.50 83 GLY A C 1
ATOM 633 O 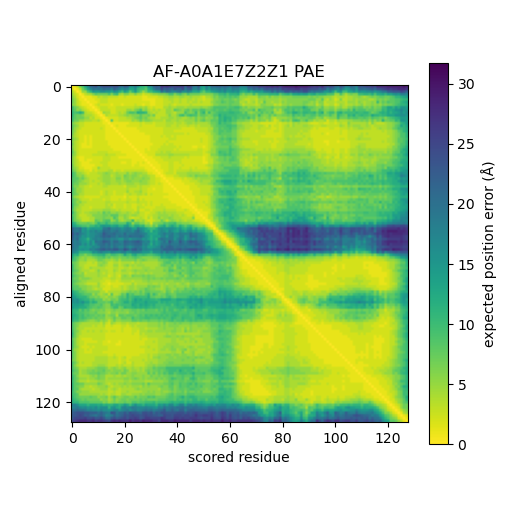O . GLY A 1 83 ? 12.237 9.069 -18.232 1.00 76.50 83 GLY A O 1
ATOM 634 N N . SER A 1 84 ? 11.870 7.636 -16.554 1.00 80.62 84 SER A N 1
ATOM 635 C CA . SER A 1 84 ? 12.166 8.601 -15.475 1.00 80.62 84 SER A CA 1
ATOM 636 C C . SER A 1 84 ? 13.628 9.077 -15.414 1.00 80.62 84 SER A C 1
ATOM 638 O O . SER A 1 84 ? 13.913 10.096 -14.788 1.00 80.62 84 SER A O 1
ATOM 640 N N . GLY A 1 85 ? 14.565 8.353 -16.038 1.00 83.19 85 GLY A N 1
ATOM 641 C CA . GLY A 1 85 ? 15.999 8.679 -16.011 1.00 83.19 85 GLY A CA 1
ATOM 642 C C . GLY A 1 85 ? 16.678 8.440 -14.654 1.00 83.19 85 GLY A C 1
ATOM 643 O O . GLY A 1 85 ? 17.796 8.915 -14.441 1.00 83.19 85 GLY A O 1
ATOM 644 N N . LEU A 1 86 ? 16.005 7.726 -13.748 1.00 85.19 86 LEU A N 1
ATOM 645 C CA . LEU A 1 86 ? 16.506 7.336 -12.433 1.00 85.19 86 LEU A CA 1
ATOM 646 C C . LEU A 1 86 ? 16.922 5.862 -12.429 1.00 85.19 86 LEU A C 1
ATOM 648 O O . LEU A 1 86 ? 16.360 5.037 -13.148 1.00 85.19 86 LEU A O 1
ATOM 652 N N . THR A 1 87 ? 17.899 5.533 -11.593 1.00 86.75 87 THR A N 1
ATOM 653 C CA . THR A 1 87 ? 18.287 4.155 -11.273 1.00 86.75 87 THR A CA 1
ATOM 654 C C . THR A 1 87 ? 17.472 3.621 -10.093 1.00 86.75 87 THR A C 1
ATOM 656 O O . THR A 1 87 ? 16.943 4.395 -9.299 1.00 86.75 87 THR A O 1
ATOM 659 N N . LEU A 1 88 ? 17.410 2.295 -9.926 1.00 83.56 88 LEU A N 1
ATOM 660 C CA . LEU A 1 88 ? 16.672 1.653 -8.822 1.00 83.56 88 LEU A CA 1
ATOM 661 C C . LEU A 1 88 ? 17.093 2.182 -7.438 1.00 83.56 88 LEU A C 1
ATOM 663 O O . LEU A 1 88 ? 16.256 2.429 -6.581 1.00 83.56 88 LEU A O 1
ATOM 667 N N . ASN A 1 89 ? 18.389 2.445 -7.243 1.00 86.44 89 ASN A N 1
ATOM 668 C CA . ASN A 1 89 ? 18.933 2.978 -5.986 1.00 86.44 89 ASN A CA 1
ATOM 669 C C . ASN A 1 89 ? 18.597 4.457 -5.735 1.00 86.44 89 ASN A C 1
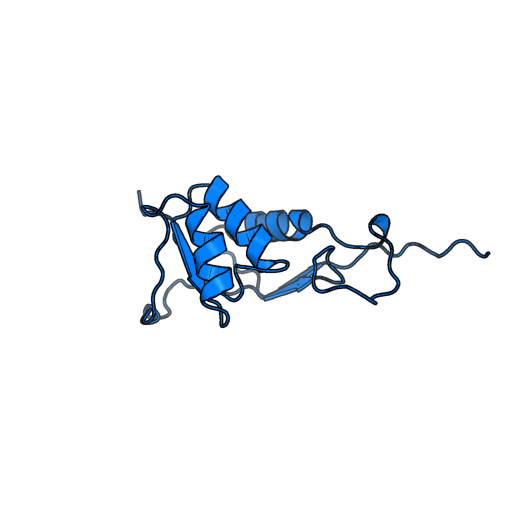ATOM 671 O O . ASN A 1 89 ? 18.909 4.983 -4.663 1.00 86.44 89 ASN A O 1
ATOM 675 N N . GLU A 1 90 ? 18.044 5.141 -6.733 1.00 88.56 90 GLU A N 1
ATOM 676 C CA . GLU A 1 90 ? 17.547 6.507 -6.626 1.00 88.56 90 GLU A CA 1
ATOM 677 C C . GLU A 1 90 ? 16.029 6.538 -6.434 1.00 88.56 90 GLU A C 1
ATOM 679 O O . GLU A 1 90 ? 15.511 7.610 -6.163 1.00 88.56 90 GLU A O 1
ATOM 684 N N . MET A 1 91 ? 15.307 5.423 -6.572 1.00 91.56 91 MET A N 1
ATOM 685 C CA . MET A 1 91 ? 13.850 5.367 -6.421 1.00 91.56 91 MET A CA 1
ATOM 686 C C . MET A 1 91 ? 13.446 4.931 -5.009 1.00 91.56 91 MET A C 1
ATOM 688 O O . MET A 1 91 ? 14.208 4.279 -4.296 1.00 91.56 91 MET A O 1
ATOM 692 N N . LEU A 1 92 ? 12.224 5.281 -4.608 1.00 93.75 92 LEU A N 1
ATOM 693 C CA . LEU A 1 92 ? 11.578 4.656 -3.454 1.00 93.75 92 LEU A CA 1
ATOM 694 C C . LEU A 1 92 ? 11.204 3.216 -3.802 1.00 93.75 92 LEU A C 1
ATOM 696 O O . LEU A 1 92 ? 10.783 2.942 -4.925 1.00 93.75 92 LEU A O 1
ATOM 700 N N . SER A 1 93 ? 11.284 2.305 -2.836 1.00 92.94 93 SER A N 1
ATOM 701 C CA . SER A 1 93 ? 10.744 0.960 -3.028 1.00 92.94 93 SER A CA 1
ATOM 702 C C . SER A 1 93 ? 9.226 0.967 -2.828 1.00 92.94 93 SER A C 1
ATOM 704 O O . SER A 1 93 ? 8.698 1.726 -2.013 1.00 92.94 93 SER A O 1
ATOM 706 N N . SER A 1 94 ? 8.495 0.082 -3.509 1.00 93.00 94 SER A N 1
ATOM 707 C CA . SER A 1 94 ? 7.064 -0.121 -3.228 1.00 93.00 94 SER A CA 1
ATOM 708 C C . SER A 1 94 ? 6.808 -0.509 -1.764 1.00 93.00 94 SER A C 1
ATOM 710 O O . SER A 1 94 ? 5.768 -0.183 -1.199 1.00 93.00 94 SER A O 1
ATOM 712 N N . GLU A 1 95 ? 7.779 -1.179 -1.142 1.00 94.06 95 GLU A N 1
ATOM 713 C CA . GLU A 1 95 ? 7.742 -1.587 0.260 1.00 94.06 95 GLU A CA 1
ATOM 714 C C . GLU A 1 95 ? 7.748 -0.383 1.220 1.00 94.06 95 GLU A C 1
ATOM 716 O O . GLU A 1 95 ? 7.099 -0.426 2.265 1.00 94.06 95 GLU A O 1
ATOM 721 N N . ASP A 1 96 ? 8.411 0.726 0.867 1.00 95.50 96 ASP A N 1
ATOM 722 C CA . ASP A 1 96 ? 8.325 1.973 1.643 1.00 95.50 96 ASP A CA 1
ATOM 723 C C . ASP A 1 96 ? 6.877 2.467 1.739 1.00 95.50 96 ASP A C 1
ATOM 725 O O 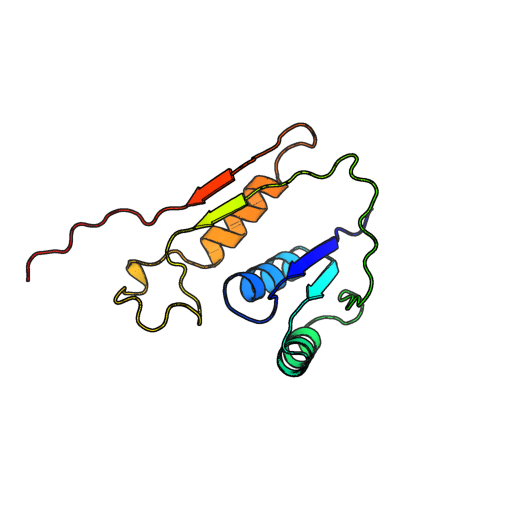. ASP A 1 96 ? 6.441 2.939 2.791 1.00 95.50 96 ASP A O 1
ATOM 729 N N . ILE A 1 97 ? 6.107 2.301 0.660 1.00 95.62 97 ILE A N 1
ATOM 730 C CA . ILE A 1 97 ? 4.701 2.706 0.606 1.00 95.62 97 ILE A CA 1
ATOM 731 C C . ILE A 1 97 ? 3.828 1.772 1.446 1.00 95.62 97 ILE A C 1
ATOM 733 O O . ILE A 1 97 ? 2.961 2.245 2.180 1.00 95.62 97 ILE A O 1
ATOM 737 N N . CYS A 1 98 ? 4.084 0.462 1.401 1.00 95.12 98 CYS A N 1
ATOM 738 C CA . CYS A 1 98 ? 3.415 -0.508 2.270 1.00 95.12 98 CYS A CA 1
ATOM 739 C C . CYS A 1 98 ? 3.639 -0.176 3.753 1.00 95.12 98 CYS A C 1
ATOM 741 O O . CYS A 1 98 ? 2.676 -0.072 4.511 1.00 95.12 98 CYS A O 1
ATOM 743 N N . ARG A 1 99 ? 4.887 0.106 4.150 1.00 96.25 99 ARG A N 1
ATOM 744 C CA . ARG A 1 99 ? 5.221 0.515 5.525 1.00 96.25 99 ARG A CA 1
ATOM 745 C C . ARG A 1 99 ? 4.554 1.825 5.939 1.00 96.25 99 ARG A C 1
ATOM 747 O O . ARG A 1 99 ? 4.139 1.966 7.086 1.00 96.25 99 ARG A O 1
ATOM 754 N N . ALA A 1 100 ? 4.442 2.784 5.024 1.00 95.88 100 ALA A N 1
ATOM 755 C CA . ALA A 1 100 ? 3.740 4.037 5.279 1.00 95.88 100 ALA A CA 1
ATOM 756 C C . ALA A 1 100 ? 2.240 3.814 5.534 1.00 95.88 100 ALA A C 1
ATOM 758 O O . ALA A 1 100 ? 1.674 4.408 6.454 1.00 95.88 100 ALA A O 1
ATOM 759 N N . VAL A 1 101 ? 1.602 2.922 4.769 1.00 94.00 101 VAL A N 1
ATOM 760 C CA . VAL A 1 101 ? 0.211 2.509 5.011 1.00 94.00 101 VAL A CA 1
ATOM 761 C C . VAL A 1 101 ? 0.083 1.799 6.355 1.00 94.00 101 VAL A C 1
ATOM 763 O O . VAL A 1 101 ? -0.805 2.148 7.131 1.00 94.00 101 VAL A O 1
ATOM 766 N N . ASP A 1 102 ? 0.988 0.870 6.672 1.00 94.88 102 ASP A N 1
ATOM 767 C CA . ASP A 1 102 ? 1.002 0.176 7.965 1.00 94.88 102 ASP A CA 1
ATOM 768 C C . ASP A 1 102 ? 1.118 1.159 9.132 1.00 94.88 102 ASP A C 1
ATOM 770 O O . ASP A 1 102 ? 0.385 1.044 10.114 1.00 94.88 102 ASP A O 1
ATOM 774 N N . PHE A 1 103 ? 1.985 2.168 9.007 1.00 95.75 103 PHE A N 1
ATOM 775 C CA . PHE A 1 103 ? 2.105 3.242 9.987 1.00 95.75 103 PHE A CA 1
ATOM 776 C C . PHE A 1 103 ? 0.765 3.951 10.196 1.00 95.75 103 PHE A C 1
ATOM 778 O O . PHE A 1 103 ? 0.279 3.992 11.325 1.00 95.75 103 PHE A O 1
ATOM 785 N N . VAL A 1 104 ? 0.125 4.442 9.130 1.00 92.56 104 VAL A N 1
ATOM 786 C CA . VAL A 1 104 ? -1.166 5.147 9.224 1.00 92.56 104 VAL A CA 1
ATOM 787 C C . VAL A 1 104 ? -2.252 4.250 9.833 1.00 92.56 104 VAL A C 1
ATOM 789 O O . VAL A 1 104 ? -3.051 4.707 10.654 1.00 92.56 104 VAL A O 1
ATOM 792 N N . MET A 1 105 ? -2.265 2.963 9.476 1.00 89.69 105 MET A N 1
ATOM 793 C CA . MET A 1 105 ? -3.212 1.970 9.995 1.00 89.69 105 MET A CA 1
ATOM 794 C C . MET A 1 105 ? -2.935 1.552 11.443 1.00 89.69 105 MET A C 1
ATOM 796 O O . MET A 1 105 ? -3.859 1.117 12.130 1.00 89.69 105 MET A O 1
ATOM 800 N N . SER A 1 106 ? -1.701 1.705 11.929 1.00 92.88 106 SER A N 1
ATOM 801 C CA . SER A 1 106 ? -1.326 1.419 13.320 1.00 92.88 106 SER A CA 1
ATOM 802 C C . SER A 1 106 ? -1.786 2.495 14.312 1.00 92.88 106 SER A C 1
ATOM 804 O O . SER A 1 106 ? -1.808 2.258 15.520 1.00 92.88 106 SER A O 1
ATOM 806 N N . LEU A 1 107 ? -2.170 3.677 13.817 1.00 93.06 107 LEU A N 1
ATOM 807 C CA . LEU A 1 107 ? -2.584 4.801 14.651 1.00 93.06 107 LEU A CA 1
ATOM 808 C C . LEU A 1 107 ? -3.964 4.580 15.280 1.00 93.06 107 LEU A C 1
ATOM 810 O O . LEU A 1 107 ? -4.864 3.984 14.683 1.00 93.06 107 LEU A O 1
ATOM 814 N N . SER A 1 108 ? -4.154 5.139 16.477 1.00 91.44 108 SER A N 1
ATOM 815 C CA . SER A 1 108 ? -5.400 5.014 17.239 1.00 91.44 108 SER A CA 1
ATOM 816 C C . SER A 1 108 ? -6.626 5.565 16.479 1.00 91.44 108 SER A C 1
ATOM 818 O O . SER A 1 108 ? -6.486 6.357 15.538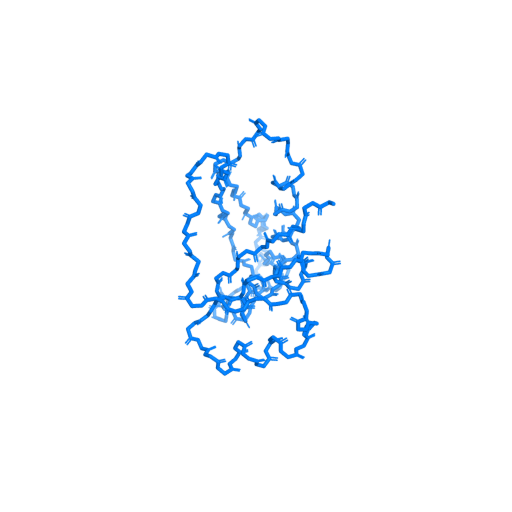 1.00 91.44 108 SER A O 1
ATOM 820 N N . PRO A 1 109 ? -7.859 5.205 16.885 1.00 86.31 109 PRO A N 1
ATOM 821 C CA . PRO A 1 109 ? -9.077 5.748 16.275 1.00 86.31 109 PRO A CA 1
ATOM 822 C C . PRO A 1 109 ? -9.186 7.280 16.337 1.00 86.31 109 PRO A C 1
ATOM 824 O O . PRO A 1 109 ? -9.824 7.870 15.475 1.00 86.31 109 PRO A O 1
ATOM 827 N N . ALA A 1 110 ? -8.544 7.921 17.320 1.00 86.69 110 ALA A N 1
ATOM 828 C CA . ALA A 1 110 ? -8.544 9.376 17.482 1.00 86.69 110 ALA A CA 1
ATOM 829 C C . ALA A 1 110 ? -7.506 10.099 16.603 1.00 86.69 110 ALA A C 1
ATOM 831 O O . ALA A 1 110 ? -7.591 11.311 16.428 1.00 86.69 110 ALA A O 1
ATOM 832 N N . ALA A 1 111 ? -6.513 9.382 16.071 1.00 89.81 111 ALA A N 1
ATOM 833 C CA . ALA A 1 111 ? -5.412 9.971 15.318 1.00 89.81 111 ALA A CA 1
ATOM 834 C C . ALA A 1 111 ? -5.685 9.950 13.808 1.00 89.81 111 ALA A C 1
ATOM 836 O O . ALA A 1 111 ? -5.907 8.883 13.226 1.00 89.81 111 ALA A O 1
ATOM 837 N N . VAL A 1 112 ? -5.603 11.123 13.174 1.00 84.69 112 VAL A N 1
ATOM 838 C CA . VAL A 1 112 ? -5.754 11.323 11.726 1.00 84.69 112 VAL A CA 1
ATOM 839 C C . VAL A 1 112 ? -4.446 11.870 11.157 1.00 84.69 112 VAL A C 1
ATOM 841 O O . VAL A 1 112 ? -3.912 12.854 11.660 1.00 84.69 112 VAL A O 1
ATOM 844 N N . VAL A 1 113 ? -3.936 11.231 10.103 1.00 88.44 113 VAL A N 1
ATOM 845 C CA . VAL A 1 113 ? -2.845 11.760 9.273 1.00 88.44 113 VAL A CA 1
ATOM 846 C C . VAL A 1 113 ? -3.488 12.281 8.003 1.00 88.44 113 VAL A C 1
ATOM 848 O O . VAL A 1 113 ? -3.980 11.488 7.213 1.00 88.44 113 VAL A O 1
ATOM 851 N N . GLU A 1 114 ? -3.525 13.590 7.800 1.00 79.88 114 GLU A N 1
ATOM 852 C CA . GLU A 1 114 ? -4.174 14.161 6.610 1.00 79.88 114 GLU A CA 1
ATOM 853 C C . GLU A 1 114 ? -3.340 13.923 5.346 1.00 79.88 114 GLU A C 1
ATOM 855 O O . GLU A 1 114 ? -3.868 13.560 4.292 1.00 79.88 114 GLU A O 1
ATOM 860 N N . GLN A 1 115 ? -2.019 14.064 5.467 1.00 87.56 115 GLN A N 1
ATOM 861 C CA . GLN A 1 115 ? -1.075 13.868 4.378 1.00 87.56 115 GLN A CA 1
ATOM 862 C C . GLN A 1 115 ? 0.235 13.269 4.887 1.00 87.56 115 GLN A C 1
ATOM 864 O O . GLN A 1 115 ? 0.752 13.670 5.929 1.00 87.56 115 GLN A O 1
ATOM 869 N N . LEU A 1 116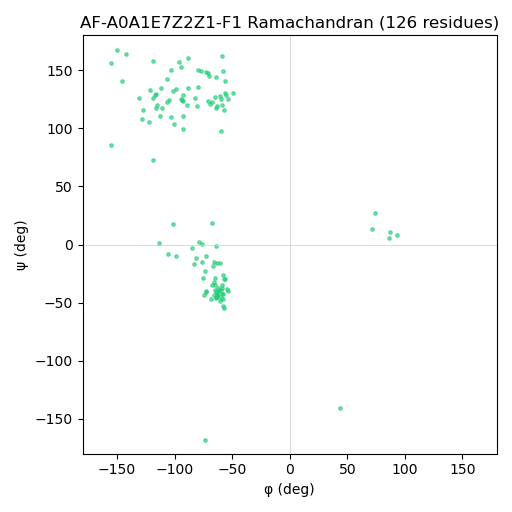 ? 0.801 12.349 4.110 1.00 92.62 116 LEU A N 1
ATOM 870 C CA . LEU A 1 116 ? 2.136 11.809 4.322 1.00 92.62 116 LEU A CA 1
ATOM 871 C C . LEU A 1 116 ? 2.934 11.909 3.021 1.00 92.62 116 LEU A C 1
ATOM 873 O O . LEU A 1 116 ? 2.680 11.186 2.057 1.00 92.62 116 LEU A O 1
ATOM 877 N N . THR A 1 117 ? 3.899 12.826 3.004 1.00 93.81 117 THR A N 1
ATOM 878 C CA . THR A 1 117 ? 4.812 13.031 1.876 1.00 93.81 117 THR A CA 1
ATOM 879 C C . THR A 1 117 ? 6.077 12.210 2.080 1.00 93.81 117 THR A C 1
ATOM 881 O O . THR A 1 117 ? 6.711 12.305 3.130 1.00 93.81 117 THR A O 1
ATOM 884 N N . ILE A 1 118 ? 6.461 11.425 1.074 1.00 95.31 118 ILE A N 1
ATOM 885 C CA . ILE A 1 118 ? 7.636 10.547 1.127 1.00 95.31 118 ILE A CA 1
ATOM 886 C C . ILE A 1 118 ? 8.556 10.941 -0.021 1.00 95.31 118 ILE A C 1
ATOM 888 O O . ILE A 1 118 ? 8.261 10.675 -1.181 1.00 95.31 118 ILE A O 1
ATOM 892 N N . GLY A 1 119 ? 9.652 11.624 0.301 1.00 93.19 119 GLY A N 1
ATOM 893 C CA . GLY A 1 119 ? 10.637 12.071 -0.679 1.00 93.19 119 GLY A CA 1
ATOM 894 C C . GLY A 1 119 ? 11.794 11.090 -0.821 1.00 93.19 119 GLY A C 1
ATOM 895 O O . GLY A 1 119 ? 12.166 10.410 0.137 1.00 93.19 119 GLY A O 1
ATOM 896 N N . ARG A 1 120 ? 12.420 11.066 -1.998 1.00 91.69 120 ARG A N 1
ATOM 897 C CA . ARG A 1 120 ? 13.726 10.419 -2.157 1.00 91.69 120 ARG A CA 1
ATOM 898 C C . ARG A 1 120 ? 14.771 11.154 -1.323 1.00 91.69 120 ARG A C 1
ATOM 900 O O . ARG A 1 120 ? 14.763 12.383 -1.236 1.00 91.69 120 ARG A O 1
ATOM 907 N N . GLN A 1 121 ? 15.724 10.419 -0.754 1.00 87.19 121 GLN A N 1
ATOM 908 C CA . GLN A 1 121 ? 16.879 11.056 -0.132 1.00 87.19 121 GLN A CA 1
ATOM 909 C C . GLN A 1 121 ? 17.733 11.714 -1.221 1.00 87.19 121 GLN A C 1
ATOM 911 O O . GLN A 1 121 ? 18.198 11.041 -2.142 1.00 87.19 121 GLN A O 1
ATOM 916 N N . TYR A 1 122 ? 17.966 13.022 -1.107 1.00 77.56 122 TYR A N 1
ATOM 917 C CA . TYR A 1 122 ? 18.857 13.724 -2.024 1.00 77.56 122 TYR A CA 1
ATOM 918 C C . TYR A 1 122 ? 20.257 13.102 -1.974 1.00 77.56 122 TYR A C 1
ATOM 920 O O . TYR A 1 122 ? 20.911 13.091 -0.929 1.00 77.56 122 TYR A O 1
ATOM 928 N N . ARG A 1 123 ? 20.722 12.598 -3.118 1.00 72.44 123 ARG A N 1
ATOM 929 C CA . ARG A 1 123 ? 22.106 12.170 -3.315 1.00 72.44 123 ARG A CA 1
ATOM 930 C C . ARG A 1 123 ? 22.731 13.063 -4.381 1.00 72.44 123 ARG A C 1
ATOM 932 O O . ARG A 1 123 ? 22.250 13.054 -5.514 1.00 72.44 123 ARG A O 1
ATOM 939 N N . PRO A 1 124 ? 23.782 13.836 -4.058 1.00 69.38 124 PRO A N 1
ATOM 940 C CA . PRO A 1 124 ? 24.489 14.592 -5.078 1.00 69.38 124 PRO A CA 1
ATOM 941 C C . PRO A 1 124 ? 25.064 13.611 -6.106 1.00 69.38 124 PRO A C 1
ATOM 943 O O . PRO A 1 124 ? 25.743 12.647 -5.739 1.00 69.38 124 PRO A O 1
ATOM 946 N N . ARG A 1 125 ? 24.783 13.834 -7.396 1.00 62.94 125 ARG A N 1
ATOM 947 C CA . ARG A 1 125 ? 25.434 13.076 -8.471 1.00 62.94 125 ARG A CA 1
ATOM 948 C C . ARG A 1 125 ? 26.936 13.324 -8.363 1.00 62.94 125 ARG A C 1
ATOM 950 O O . ARG A 1 125 ? 27.360 14.479 -8.342 1.00 62.94 125 ARG A O 1
ATOM 957 N N . LYS A 1 126 ? 27.738 12.257 -8.276 1.00 59.59 126 LYS A N 1
ATOM 958 C CA . LYS A 1 126 ? 29.188 12.397 -8.448 1.00 59.59 126 LYS A CA 1
ATOM 959 C C . LYS A 1 126 ? 29.418 13.054 -9.816 1.00 59.59 126 LYS A C 1
ATOM 961 O O . LYS A 1 126 ? 28.790 12.601 -10.778 1.00 59.59 126 LYS A O 1
ATOM 966 N N . PRO A 1 127 ? 30.232 14.119 -9.910 1.00 60.56 127 PRO A N 1
ATOM 967 C CA . PRO A 1 127 ? 30.620 14.640 -11.211 1.00 60.56 127 PRO A CA 1
ATOM 968 C C . PRO A 1 127 ? 31.274 13.510 -12.016 1.00 60.56 127 PRO A C 1
ATOM 970 O O . PRO A 1 127 ? 31.951 12.657 -11.433 1.00 60.56 127 PRO A O 1
ATOM 973 N N . ALA A 1 128 ? 30.957 13.481 -13.313 1.00 64.50 128 ALA A N 1
ATOM 974 C CA . ALA A 1 128 ? 31.471 12.507 -14.271 1.00 64.50 128 ALA A CA 1
ATOM 975 C C . ALA A 1 128 ? 33.002 12.546 -14.358 1.00 64.50 128 ALA A C 1
ATOM 977 O O . ALA A 1 128 ? 33.566 13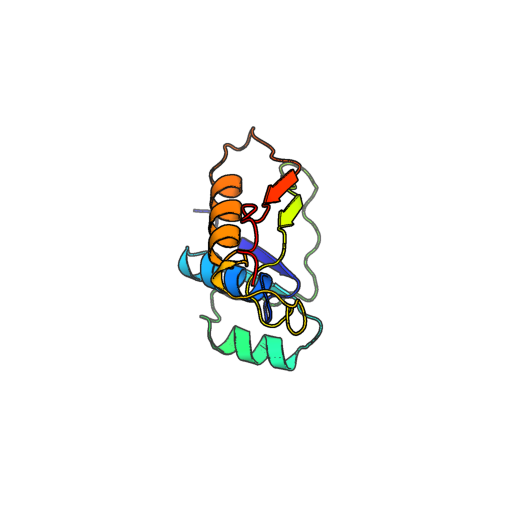.653 -14.196 1.00 64.50 128 ALA A O 1
#